Protein AF-A0A3D5C070-F1 (afdb_monomer)

Nearest PDB structures (foldseek):
  7r7j-assembly1_A  TM=6.365E-01  e=4.473E-01  Escherichia coli K-12
  8buu-assembly1_0  TM=4.117E-01  e=3.115E-01  Bacillus subtilis subsp. subtilis str. 168
  7lh5-assembly1_B5  TM=3.428E-01  e=1.233E+00  Thermus thermophilus HB8
  6cfj-assembly1_15  TM=3.835E-01  e=2.046E+00  Thermus thermophilus HB8
  8p8v-assembly1_y  TM=3.815E-01  e=1.904E+00  Mycoplasmoides pneumoniae M129

Foldseek 3Di:
DDDDDDDDDDPPPPPDVVCVVVPPQFADFAADPPPRDTHGPPDQADPPPRHGGDPPDNCVVPPPVVVVVVVCVVVVVVVVVVVVVVVVVVVPPDDDPPVVVVVVVVVVVVVVVVVVVVVVD

Secondary structure (DSSP, 8-state):
----------------TTTTTTSSSS---EE-TTT--EE-TT-SB-TTT-PBPP-SSHHHHH-THHHHHHHHHHHHHHHHHHHHHHHHHHHTTS-S-HHHHHHHHHHHHHHHHHHHHHHH-

Solvent-accessible surface area (backbone atoms only — not comparable to full-atom values): 7881 Å² total; per-residue (Å²): 139,86,85,84,79,86,79,89,80,84,81,75,80,78,77,60,78,78,53,65,78,67,69,80,74,70,83,56,63,44,69,37,90,89,78,65,49,77,34,59,56,88,50,64,47,37,90,87,77,62,48,70,56,78,87,79,59,72,58,82,76,68,44,70,60,61,58,50,53,53,51,51,50,53,53,50,54,52,50,56,51,53,52,55,56,54,58,48,66,71,63,61,84,59,88,87,64,66,64,67,53,53,51,52,51,52,50,55,54,51,53,51,52,52,56,54,51,66,72,73,110

Sequence (121 aa):
MATTTTEQVGAENQVHPRLAAVEEASDATWQCRTCQTVNMAGWQVCRACSSGRPLRGDWLRSGPFKRLLLFLGSVGVSFVGLVTMNAWAVMVGGGVWLVPAAMLWLLTVALGLIVAWQRAR

Radius of gyration: 30.01 Å; Cα contacts (8 Å, |Δi|>4): 44; chains: 1; bounding box: 55×59×92 Å

Mean predicted aligned error: 19.41 Å

pLDDT: mean 70.13, std 17.84, range [44.62, 96.88]

Structure (mmCIF, N/CA/C/O backbone):
data_AF-A0A3D5C070-F1
#
_entry.id   AF-A0A3D5C070-F1
#
loop_
_atom_site.group_PDB
_atom_site.id
_atom_site.type_symbol
_atom_site.label_atom_id
_atom_site.label_alt_id
_atom_site.label_comp_id
_atom_site.label_asym_id
_atom_site.label_entity_id
_atom_site.label_seq_id
_atom_site.pdbx_PDB_ins_code
_atom_site.Cartn_x
_atom_site.Cartn_y
_atom_site.Cartn_z
_atom_site.occupancy
_atom_site.B_iso_or_equiv
_atom_site.auth_seq_id
_atom_site.auth_comp_id
_atom_site.auth_asym_id
_atom_site.auth_atom_id
_atom_site.pdbx_PDB_model_num
ATOM 1 N N . MET A 1 1 ? -3.503 -50.734 54.187 1.00 51.59 1 MET A N 1
ATOM 2 C CA . MET A 1 1 ? -3.126 -51.245 52.853 1.00 51.59 1 MET A CA 1
ATOM 3 C C . MET A 1 1 ? -3.054 -50.047 51.928 1.00 51.59 1 MET A C 1
ATOM 5 O O . MET A 1 1 ? -4.088 -49.491 51.592 1.00 51.59 1 MET A O 1
ATOM 9 N N . ALA A 1 2 ? -1.838 -49.572 51.667 1.00 47.97 2 ALA A N 1
ATOM 10 C CA . ALA A 1 2 ? -1.567 -48.435 50.799 1.00 47.97 2 ALA A CA 1
ATOM 11 C C . ALA A 1 2 ? -1.188 -48.979 49.419 1.00 47.97 2 ALA A C 1
ATOM 13 O O . ALA A 1 2 ? -0.220 -49.727 49.305 1.00 47.97 2 ALA A O 1
ATOM 14 N N . THR A 1 3 ? -1.963 -48.641 48.395 1.00 60.97 3 THR A N 1
ATOM 15 C CA . THR A 1 3 ? -1.605 -48.893 46.997 1.00 60.97 3 THR A CA 1
ATOM 16 C C . THR A 1 3 ? -1.023 -47.620 46.409 1.00 60.97 3 THR A C 1
ATOM 18 O O . THR A 1 3 ? -1.738 -46.691 46.044 1.00 60.97 3 THR A O 1
ATOM 21 N N . THR A 1 4 ? 0.305 -47.604 46.363 1.00 55.00 4 THR A N 1
ATOM 22 C CA . THR A 1 4 ? 1.123 -46.758 45.497 1.00 55.00 4 THR A CA 1
ATOM 23 C C . THR A 1 4 ? 1.029 -47.296 44.070 1.00 55.00 4 THR A C 1
ATOM 25 O O . THR A 1 4 ? 1.211 -48.494 43.855 1.00 55.00 4 THR A O 1
ATOM 28 N N . THR A 1 5 ? 0.780 -46.435 43.084 1.00 62.44 5 THR A N 1
ATOM 29 C CA . THR A 1 5 ? 1.012 -46.747 41.663 1.00 62.44 5 THR A CA 1
ATOM 30 C C . THR A 1 5 ? 1.489 -45.477 40.945 1.00 62.44 5 THR A C 1
ATOM 32 O O . THR A 1 5 ? 0.705 -44.617 40.560 1.00 62.44 5 THR A O 1
ATOM 35 N N . THR A 1 6 ? 2.819 -45.342 40.905 1.00 55.56 6 THR A N 1
ATOM 36 C CA . THR A 1 6 ? 3.684 -44.995 39.747 1.00 55.56 6 THR A CA 1
ATOM 37 C C . THR A 1 6 ? 3.019 -45.284 38.385 1.00 55.56 6 THR A C 1
ATOM 39 O O . THR A 1 6 ? 2.306 -46.270 38.299 1.00 55.56 6 THR A O 1
ATOM 42 N N . GLU A 1 7 ? 3.210 -44.640 37.233 1.00 51.03 7 GLU A N 1
ATOM 43 C CA . GLU A 1 7 ? 4.123 -43.637 36.675 1.00 51.03 7 GLU A CA 1
ATOM 44 C C . GLU A 1 7 ? 3.725 -43.527 35.174 1.00 51.03 7 GLU A C 1
ATOM 46 O O . GLU A 1 7 ? 3.299 -44.526 34.598 1.00 51.03 7 GLU A O 1
ATOM 51 N N . GLN A 1 8 ? 3.936 -42.361 34.547 1.00 47.44 8 GLN A N 1
ATOM 52 C CA . GLN A 1 8 ? 3.991 -42.110 33.082 1.00 47.44 8 GLN A CA 1
ATOM 53 C C . GLN A 1 8 ? 2.647 -42.154 32.317 1.00 47.44 8 GLN A C 1
ATOM 55 O O . GLN A 1 8 ? 1.830 -43.042 32.488 1.00 47.44 8 GLN A O 1
ATOM 60 N N . VAL A 1 9 ? 2.302 -41.172 31.479 1.00 49.91 9 VAL A N 1
ATOM 61 C CA . VAL A 1 9 ? 3.027 -40.756 30.270 1.00 49.91 9 VAL A CA 1
ATOM 62 C C . VAL A 1 9 ? 2.937 -39.238 30.087 1.00 49.91 9 VAL A C 1
ATOM 64 O O . VAL A 1 9 ? 1.848 -38.666 30.037 1.00 49.91 9 VAL A O 1
ATOM 67 N N . GLY A 1 10 ? 4.098 -38.591 29.958 1.00 47.44 10 GLY A N 1
ATOM 68 C CA . GLY A 1 10 ? 4.207 -37.221 29.476 1.00 47.44 10 GLY A CA 1
ATOM 69 C C . GLY A 1 10 ? 3.723 -37.129 28.031 1.00 47.44 10 GLY A C 1
ATOM 70 O O . GLY A 1 10 ? 4.340 -37.683 27.125 1.00 47.44 10 GLY A O 1
ATOM 71 N N . ALA A 1 11 ? 2.618 -36.418 27.820 1.00 50.38 11 ALA A N 1
ATOM 72 C CA . ALA A 1 11 ? 2.225 -35.948 26.503 1.00 50.38 11 ALA A CA 1
ATOM 73 C C . ALA A 1 11 ? 3.151 -34.784 26.125 1.00 50.38 11 ALA A C 1
ATOM 75 O O . ALA A 1 11 ? 2.882 -33.619 26.418 1.00 50.38 11 ALA A O 1
ATOM 76 N N . GLU A 1 12 ? 4.289 -35.131 25.529 1.00 46.28 12 GLU A N 1
ATOM 77 C CA . GLU A 1 12 ? 5.160 -34.205 24.822 1.00 46.28 12 GLU A CA 1
ATOM 78 C C . GLU A 1 12 ? 4.335 -33.510 23.734 1.00 46.28 12 GLU A C 1
ATOM 80 O O . GLU A 1 12 ? 3.946 -34.103 22.726 1.00 46.28 12 GLU A O 1
ATOM 85 N N . ASN A 1 13 ? 3.997 -32.250 23.999 1.00 51.53 13 ASN A N 1
ATOM 86 C CA . ASN A 1 13 ? 3.295 -31.353 23.099 1.00 51.53 13 ASN A CA 1
ATOM 87 C C . ASN A 1 13 ? 4.201 -31.064 21.891 1.00 51.53 13 ASN A C 1
ATOM 89 O O . ASN A 1 13 ? 4.930 -30.073 21.866 1.00 51.53 13 ASN A O 1
ATOM 93 N N . GLN A 1 14 ? 4.205 -31.971 20.913 1.00 51.41 14 GLN A N 1
ATOM 94 C CA . GLN A 1 14 ? 4.900 -31.794 19.644 1.00 51.41 14 GLN A CA 1
ATOM 95 C C . GLN A 1 14 ? 4.202 -30.698 18.831 1.00 51.41 14 GLN A C 1
ATOM 97 O O . GLN A 1 14 ? 3.348 -30.958 17.983 1.00 51.41 14 GLN A O 1
ATOM 102 N N . VAL A 1 15 ? 4.586 -29.448 19.091 1.00 49.91 15 VAL A N 1
ATOM 103 C CA . VAL A 1 15 ? 4.246 -28.288 18.264 1.00 49.91 15 VAL A CA 1
ATOM 104 C C . VAL A 1 15 ? 4.878 -28.495 16.889 1.00 49.91 15 VAL A C 1
ATOM 106 O O . VAL A 1 15 ? 6.075 -28.303 16.687 1.00 49.91 15 VAL A O 1
ATOM 109 N N . HIS A 1 16 ? 4.065 -28.926 15.926 1.00 48.94 16 HIS A N 1
ATOM 110 C CA . HIS A 1 16 ? 4.447 -28.991 14.521 1.00 48.94 16 HIS A CA 1
ATOM 111 C C . HIS A 1 16 ? 4.803 -27.571 14.027 1.00 48.94 16 HIS A C 1
ATOM 113 O O . HIS A 1 16 ? 3.919 -26.710 13.976 1.00 48.94 16 HIS A O 1
ATOM 119 N N . PRO A 1 17 ? 6.041 -27.303 13.565 1.00 50.34 17 PRO A N 1
ATOM 120 C CA . PRO A 1 17 ? 6.473 -25.965 13.131 1.00 50.34 17 PRO A CA 1
ATOM 121 C C . PRO A 1 17 ? 5.765 -25.463 11.857 1.00 50.34 17 PRO A C 1
ATOM 123 O O . PRO A 1 17 ? 6.015 -24.354 11.396 1.00 50.34 17 PRO A O 1
ATOM 126 N N . ARG A 1 18 ? 4.854 -26.258 11.279 1.00 44.62 18 ARG A N 1
ATOM 127 C CA . ARG A 1 18 ? 4.048 -25.891 10.106 1.00 44.62 18 ARG A CA 1
ATOM 128 C C . ARG A 1 18 ? 2.771 -25.117 10.454 1.00 44.62 18 ARG A C 1
ATOM 130 O O . ARG A 1 18 ? 2.214 -24.473 9.572 1.00 44.62 18 ARG A O 1
ATOM 137 N N . LEU A 1 19 ? 2.321 -25.166 11.710 1.00 48.81 19 LEU A N 1
ATOM 138 C CA . LEU A 1 19 ? 1.145 -24.423 12.187 1.00 48.81 19 LEU A CA 1
ATOM 139 C C . LEU A 1 19 ? 1.517 -23.069 12.809 1.00 48.81 19 LEU A C 1
ATOM 141 O O . LEU A 1 19 ? 0.729 -22.135 12.719 1.00 48.81 19 LEU A O 1
ATOM 145 N N . ALA A 1 20 ? 2.752 -22.916 13.300 1.00 44.84 20 ALA A N 1
ATOM 146 C CA . ALA A 1 20 ? 3.260 -21.648 13.834 1.00 44.84 20 ALA A CA 1
ATOM 147 C C . ALA A 1 20 ? 3.281 -20.503 12.796 1.00 44.84 20 ALA A C 1
ATOM 149 O O . ALA A 1 20 ? 3.216 -19.339 13.164 1.00 44.84 20 ALA A O 1
ATOM 150 N N . ALA A 1 21 ? 3.311 -20.819 11.495 1.00 47.69 21 ALA A N 1
ATOM 151 C CA . ALA A 1 21 ? 3.232 -19.828 10.415 1.00 47.69 21 ALA A CA 1
ATOM 152 C C . ALA A 1 21 ? 1.790 -19.481 9.980 1.00 47.69 21 ALA A C 1
ATOM 154 O O . ALA A 1 21 ? 1.595 -18.600 9.144 1.00 47.69 21 ALA A O 1
ATOM 155 N N . VAL A 1 22 ? 0.776 -20.181 10.504 1.00 49.72 22 VAL A N 1
ATOM 156 C CA . VAL A 1 22 ? -0.650 -19.847 10.305 1.00 49.72 22 VAL A CA 1
ATOM 157 C C . VAL A 1 22 ? -1.180 -19.010 11.475 1.00 49.72 22 VAL A C 1
ATOM 159 O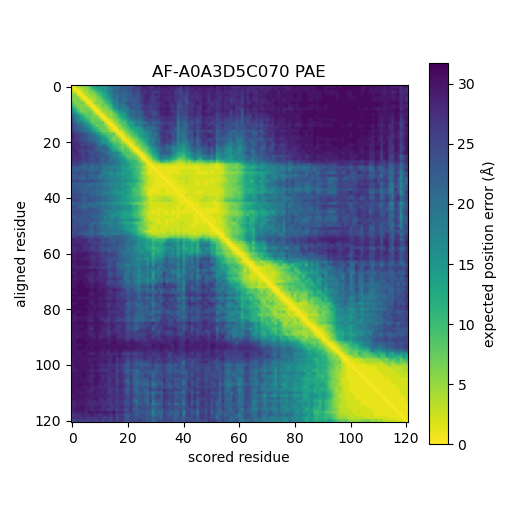 O . VAL A 1 22 ? -2.156 -18.280 11.323 1.00 49.72 22 VAL A O 1
ATOM 162 N N . GLU A 1 23 ? -0.498 -19.052 12.618 1.00 49.72 23 GLU A N 1
ATOM 163 C CA . GLU A 1 23 ? -0.891 -18.378 13.859 1.00 49.72 23 GLU A CA 1
ATOM 164 C C . GLU A 1 23 ? -0.376 -16.932 13.972 1.00 49.72 23 GLU A C 1
ATOM 166 O O . GLU A 1 23 ? -0.462 -16.308 15.020 1.00 49.72 23 GLU A O 1
ATOM 171 N N . GLU A 1 24 ? 0.115 -16.355 12.875 1.00 48.00 24 GLU A N 1
ATOM 172 C CA . GLU A 1 24 ? 0.567 -14.958 12.810 1.00 48.00 24 GLU A CA 1
ATOM 173 C C . GLU A 1 24 ? -0.449 -14.067 12.066 1.00 48.00 24 GLU A C 1
ATOM 175 O O . GLU A 1 24 ? -0.101 -13.196 11.266 1.00 48.00 24 GLU A O 1
ATOM 180 N N . ALA A 1 25 ? -1.748 -14.313 12.289 1.00 51.88 25 ALA A N 1
ATOM 181 C CA . ALA A 1 25 ? -2.827 -13.543 11.658 1.00 51.88 25 ALA A CA 1
ATOM 182 C C . ALA A 1 25 ? -4.100 -13.335 12.510 1.00 51.88 25 ALA A C 1
ATOM 184 O O . ALA A 1 25 ? -5.121 -12.921 11.957 1.00 51.88 25 ALA A O 1
ATOM 185 N N . SER A 1 26 ? -4.088 -13.585 13.826 1.00 52.28 26 SER A N 1
ATOM 186 C CA . SER A 1 26 ? -5.311 -13.537 14.658 1.00 52.28 26 SER A CA 1
ATOM 187 C C . SER A 1 26 ? -5.399 -12.434 15.722 1.00 52.28 26 SER A C 1
ATOM 189 O O . SER A 1 26 ? -6.428 -12.352 16.389 1.00 52.28 26 SER A O 1
ATOM 191 N N . ASP A 1 27 ? -4.440 -11.508 15.812 1.00 55.53 27 ASP A N 1
ATOM 192 C CA . ASP A 1 27 ? -4.426 -10.487 16.885 1.00 55.53 27 ASP A CA 1
ATOM 193 C C . ASP A 1 27 ? -4.858 -9.072 16.458 1.00 55.53 27 ASP A C 1
ATOM 195 O O . ASP A 1 27 ? -4.636 -8.085 17.162 1.00 55.53 27 ASP A O 1
ATOM 199 N N . ALA A 1 28 ? -5.512 -8.919 15.305 1.00 71.62 28 ALA A N 1
ATOM 200 C CA . ALA A 1 28 ? -5.975 -7.607 14.856 1.00 71.62 28 ALA A CA 1
ATOM 201 C C . ALA A 1 28 ? -7.340 -7.251 15.474 1.00 71.62 28 ALA A C 1
ATOM 203 O O . ALA A 1 28 ? -8.398 -7.520 14.899 1.00 71.62 28 ALA A O 1
ATOM 204 N N . THR A 1 29 ? -7.338 -6.620 16.650 1.00 84.25 29 THR A N 1
ATOM 205 C CA . THR A 1 29 ? -8.531 -5.894 17.120 1.00 84.25 29 THR A CA 1
ATOM 206 C C . THR A 1 29 ? -8.927 -4.817 16.101 1.00 84.25 29 THR A C 1
ATOM 208 O O . THR A 1 29 ? -8.069 -4.204 15.464 1.00 84.25 29 THR A O 1
ATOM 211 N N . TRP A 1 30 ? -10.229 -4.585 15.907 1.00 87.38 30 TRP A N 1
ATOM 212 C CA . TRP A 1 30 ? -10.724 -3.567 14.974 1.00 87.38 30 TRP A CA 1
ATOM 213 C C . TRP A 1 30 ? -11.566 -2.518 15.690 1.00 87.38 30 TRP A C 1
ATOM 215 O O . TRP A 1 30 ? -12.409 -2.829 16.533 1.00 87.38 30 TRP A O 1
ATOM 225 N N . GLN A 1 31 ? -11.355 -1.251 15.337 1.00 91.25 31 GLN A N 1
ATOM 226 C CA . GLN A 1 31 ? -12.102 -0.137 15.908 1.00 91.25 31 GLN A CA 1
ATOM 227 C C . GLN A 1 31 ? -13.343 0.177 15.069 1.00 91.25 31 GLN A C 1
ATOM 229 O O . GLN A 1 31 ? -13.276 0.372 13.852 1.00 91.25 31 GLN A O 1
ATOM 234 N N . CYS A 1 32 ? -14.495 0.244 15.729 1.00 92.69 32 CYS A N 1
ATOM 235 C CA . CYS A 1 32 ? -15.751 0.605 15.093 1.00 92.69 32 CYS A CA 1
ATOM 236 C C . CYS A 1 32 ? -15.762 2.078 14.662 1.00 92.69 32 CYS A C 1
ATOM 238 O O . CYS A 1 32 ? -15.504 2.962 15.469 1.00 92.69 32 CYS A O 1
ATOM 240 N N . ARG A 1 33 ? -16.163 2.380 13.421 1.00 90.31 33 ARG A N 1
ATOM 241 C CA . ARG A 1 33 ? -16.261 3.773 12.937 1.00 90.31 33 ARG A CA 1
ATOM 242 C C . ARG A 1 33 ? -17.486 4.526 13.451 1.00 90.31 33 ARG A C 1
ATOM 244 O O . ARG A 1 33 ? -17.460 5.747 13.491 1.00 90.31 33 ARG A O 1
ATOM 251 N N . THR A 1 34 ? -18.532 3.803 13.846 1.00 93.81 34 THR A N 1
ATOM 252 C CA . THR A 1 34 ? -19.781 4.391 14.349 1.00 93.81 34 THR A CA 1
ATOM 253 C C . THR A 1 34 ? -19.666 4.831 15.807 1.00 93.81 34 THR A C 1
ATOM 255 O O . THR A 1 34 ? -19.980 5.969 16.124 1.00 93.81 34 THR A O 1
ATOM 258 N N . CYS A 1 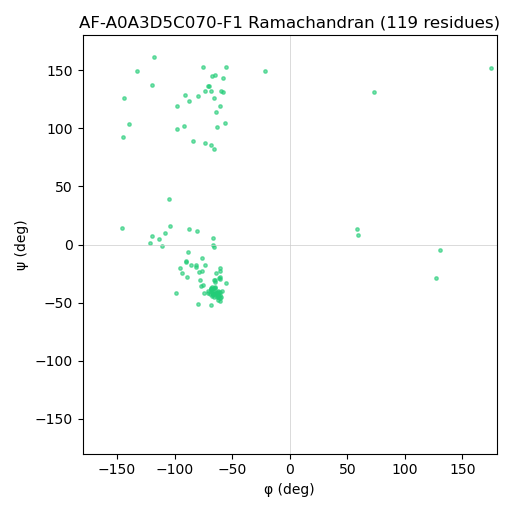35 ? -19.200 3.945 16.693 1.00 95.12 35 CYS A N 1
ATOM 259 C CA . CYS A 1 35 ? -19.151 4.195 18.139 1.00 95.12 35 CYS A CA 1
ATOM 260 C C . CYS A 1 35 ? -17.737 4.144 18.744 1.00 95.12 35 CYS A C 1
ATOM 262 O O . CYS A 1 35 ? -17.600 4.143 19.962 1.00 95.12 35 CYS A O 1
ATOM 264 N N . GLN A 1 36 ? -16.688 4.035 17.919 1.00 93.25 36 GLN A N 1
ATOM 265 C CA . GLN A 1 36 ? -15.270 4.032 18.330 1.00 93.25 36 GLN A CA 1
ATOM 266 C C . GLN A 1 36 ? -14.851 2.924 19.311 1.00 93.25 36 GLN A C 1
ATOM 268 O O . GLN A 1 36 ? -13.708 2.896 19.766 1.00 93.25 36 GLN A O 1
ATOM 273 N N . THR A 1 37 ? -15.730 1.956 19.582 1.00 94.38 37 THR A N 1
ATOM 274 C CA . THR A 1 37 ? -15.438 0.789 20.418 1.00 94.38 37 THR A CA 1
ATOM 275 C C . THR A 1 37 ? -14.472 -0.163 19.714 1.00 94.38 37 THR A C 1
ATOM 277 O O . THR A 1 37 ? -14.639 -0.463 18.530 1.00 94.38 37 THR A O 1
ATOM 280 N N . VAL A 1 38 ? -13.488 -0.669 20.457 1.00 91.88 38 VAL A N 1
ATOM 281 C CA . VAL A 1 38 ? -12.560 -1.712 20.003 1.00 91.88 38 VAL A CA 1
ATOM 282 C C . VAL A 1 38 ? -13.238 -3.082 20.116 1.00 91.88 38 VAL A C 1
ATOM 284 O O . VAL A 1 38 ? -13.783 -3.426 21.166 1.00 91.88 38 VAL A O 1
ATOM 287 N N . ASN A 1 39 ? -13.228 -3.847 19.027 1.00 92.12 39 ASN A N 1
ATOM 288 C CA . ASN A 1 39 ? -13.803 -5.188 18.920 1.00 92.12 39 ASN A CA 1
ATOM 289 C C . ASN A 1 39 ? -12.711 -6.223 18.603 1.00 92.12 39 ASN A C 1
ATOM 291 O O . ASN A 1 39 ? -11.630 -5.885 18.120 1.00 92.12 39 ASN A O 1
ATOM 295 N N . MET A 1 40 ? -13.010 -7.498 18.850 1.00 89.69 40 MET A N 1
ATOM 296 C CA . MET A 1 40 ? -12.109 -8.616 18.553 1.00 89.69 40 MET A CA 1
ATOM 297 C C . MET A 1 40 ? -12.066 -8.934 17.051 1.00 89.69 40 MET A C 1
ATOM 299 O O . MET A 1 40 ? -13.054 -8.749 16.338 1.00 89.69 40 MET A O 1
ATOM 303 N N . ALA A 1 41 ? -10.942 -9.485 16.585 1.00 83.94 41 ALA A N 1
ATOM 304 C CA . ALA A 1 41 ? -10.698 -9.829 15.180 1.00 83.94 41 ALA A CA 1
ATOM 305 C C . ALA A 1 41 ? -11.758 -10.767 14.574 1.00 83.94 41 ALA A C 1
ATOM 307 O O . ALA A 1 41 ? -12.072 -10.655 13.393 1.00 83.94 41 ALA A O 1
ATOM 308 N N . GLY A 1 42 ? -12.328 -11.682 15.364 1.00 82.44 42 GLY A N 1
ATOM 309 C CA . GLY A 1 42 ? -13.341 -12.633 14.887 1.00 82.44 42 GLY A CA 1
ATOM 310 C C . GLY A 1 42 ? -14.738 -12.034 14.685 1.00 82.44 42 GLY A C 1
ATOM 311 O O . GLY A 1 42 ? -15.605 -12.676 14.098 1.00 82.44 42 GLY A O 1
ATOM 312 N N . TRP A 1 43 ? -14.988 -10.816 15.171 1.00 86.75 43 TRP A N 1
ATOM 313 C CA . TRP A 1 43 ? -16.332 -10.247 15.181 1.00 86.75 43 TRP A CA 1
ATOM 314 C C . TRP A 1 43 ? -16.620 -9.530 13.863 1.00 86.75 43 TRP A C 1
ATOM 316 O O . TRP A 1 43 ? -15.909 -8.600 13.483 1.00 86.75 43 TRP A O 1
ATOM 326 N N . GLN A 1 44 ? -17.691 -9.944 13.183 1.00 89.38 44 GLN A N 1
ATOM 327 C CA . GLN A 1 44 ? -18.172 -9.308 11.947 1.00 89.38 44 GLN A CA 1
ATOM 328 C C . GLN A 1 44 ? -19.011 -8.052 12.214 1.00 89.38 44 GLN A C 1
ATOM 330 O O . GLN A 1 44 ? -19.209 -7.232 11.320 1.00 89.38 44 GLN A O 1
ATOM 335 N N . VAL A 1 45 ? -19.492 -7.895 13.448 1.00 93.38 45 VAL A N 1
ATOM 336 C CA . VAL A 1 45 ? -20.340 -6.787 13.895 1.00 93.38 45 VAL A CA 1
ATOM 337 C C . VAL A 1 45 ? -19.814 -6.213 15.206 1.00 93.38 45 VAL A C 1
ATOM 339 O O . VAL A 1 45 ? -19.200 -6.917 16.007 1.00 93.38 45 VAL A O 1
ATOM 342 N N . CYS A 1 46 ? -20.018 -4.917 15.427 1.00 95.50 46 CYS A N 1
ATOM 343 C CA . CYS A 1 46 ? -19.565 -4.246 16.637 1.00 95.50 46 CYS A CA 1
ATOM 344 C C . CYS A 1 46 ? -20.386 -4.686 17.854 1.00 95.50 46 CYS A C 1
ATOM 346 O O . CYS A 1 46 ? -21.612 -4.665 17.814 1.00 95.50 46 CYS A O 1
ATOM 348 N N . ARG A 1 47 ? -19.718 -4.956 18.981 1.00 95.31 47 ARG A N 1
ATOM 349 C CA . ARG A 1 47 ? -20.369 -5.358 20.237 1.00 95.31 47 ARG A CA 1
ATOM 350 C C . ARG A 1 47 ? -21.291 -4.310 20.859 1.00 95.31 47 ARG A C 1
ATOM 352 O O . ARG A 1 47 ? -22.148 -4.660 21.656 1.00 95.31 47 ARG A O 1
ATOM 359 N N . ALA A 1 48 ? -21.063 -3.034 20.554 1.00 95.62 48 ALA A N 1
ATOM 360 C CA . ALA A 1 48 ? -21.764 -1.921 21.190 1.00 95.62 48 ALA A CA 1
ATOM 361 C C . ALA A 1 48 ? -22.924 -1.389 20.339 1.00 95.62 48 ALA A C 1
ATOM 363 O O . ALA A 1 48 ? -23.987 -1.095 20.869 1.00 95.62 48 ALA A O 1
ATOM 364 N N . CYS A 1 49 ? -22.727 -1.259 19.024 1.00 96.19 49 CYS A N 1
ATOM 365 C CA . CYS A 1 49 ? -23.716 -0.654 18.122 1.00 96.19 49 CYS A CA 1
ATOM 366 C C . CYS A 1 49 ? -24.184 -1.577 16.990 1.00 96.19 49 CYS A C 1
ATOM 368 O O . CYS A 1 49 ? -24.947 -1.139 16.135 1.00 96.19 49 CYS A O 1
ATOM 370 N N . SER A 1 50 ? -23.700 -2.822 16.935 1.00 95.31 50 SER A N 1
ATOM 371 C CA . SER A 1 50 ? -24.030 -3.812 15.895 1.00 95.31 50 SER A CA 1
ATOM 372 C C . SER A 1 50 ? -23.705 -3.393 14.455 1.00 95.31 50 SER A C 1
ATOM 374 O O . SER A 1 50 ? -24.129 -4.047 13.507 1.00 95.31 50 SER A O 1
ATOM 376 N N . SER A 1 51 ? -22.921 -2.328 14.261 1.00 93.50 51 SER A N 1
ATOM 377 C CA . SER A 1 51 ? -22.458 -1.929 12.930 1.00 93.50 51 SER A CA 1
ATOM 378 C C . SER A 1 51 ? -21.488 -2.961 12.349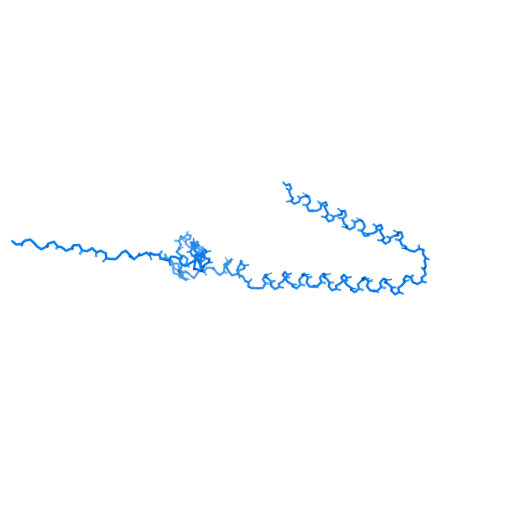 1.00 93.50 51 SER A C 1
ATOM 380 O O . SER A 1 51 ? -20.703 -3.574 13.076 1.00 93.50 51 SER A O 1
ATOM 382 N N . GLY A 1 52 ? -21.540 -3.160 11.032 1.00 90.38 52 GLY A N 1
ATOM 383 C CA . GLY A 1 52 ? -20.660 -4.100 10.341 1.00 90.38 52 GLY A CA 1
ATOM 384 C C . GLY A 1 52 ? -19.187 -3.691 10.412 1.00 90.38 52 GLY A C 1
ATOM 385 O O . GLY A 1 52 ? -18.848 -2.503 10.381 1.00 90.38 52 GLY A O 1
ATOM 386 N N . ARG A 1 53 ? -18.299 -4.687 10.476 1.00 87.50 53 ARG A N 1
ATOM 387 C CA . ARG A 1 53 ? -16.850 -4.482 10.415 1.00 87.50 53 ARG A CA 1
ATOM 388 C C . ARG A 1 53 ? -16.481 -3.758 9.112 1.00 87.50 53 ARG A C 1
ATOM 390 O O . ARG A 1 53 ? -16.912 -4.171 8.033 1.00 87.50 53 ARG A O 1
ATOM 397 N N . PRO A 1 54 ? -15.663 -2.693 9.166 1.00 82.25 54 PRO A N 1
ATOM 398 C CA . PRO A 1 54 ? -15.221 -2.017 7.957 1.00 82.25 54 PRO A CA 1
ATOM 399 C C . PRO A 1 54 ? -14.331 -2.951 7.126 1.00 82.25 54 PRO A C 1
ATOM 401 O O . PRO A 1 54 ? -13.303 -3.418 7.600 1.00 82.25 54 PRO A O 1
ATOM 404 N N . LEU A 1 55 ? -14.664 -3.143 5.848 1.00 74.25 55 LEU A N 1
ATOM 405 C CA . LEU A 1 55 ? -13.891 -3.948 4.881 1.00 74.25 55 LEU A CA 1
ATOM 406 C C . LEU A 1 55 ? -12.501 -3.363 4.531 1.00 74.25 55 LEU A C 1
ATOM 408 O O . LEU A 1 55 ? -11.820 -3.842 3.624 1.00 74.25 55 LEU A O 1
ATOM 412 N N . ARG A 1 56 ? -12.078 -2.277 5.189 1.00 59.03 56 ARG A N 1
ATOM 413 C CA . ARG A 1 56 ? -10.926 -1.468 4.776 1.00 59.03 56 ARG A CA 1
ATOM 414 C C . ARG A 1 56 ? -9.649 -1.951 5.464 1.00 59.03 56 ARG A C 1
ATOM 416 O O . ARG A 1 56 ? -9.386 -1.562 6.594 1.00 59.03 56 ARG A O 1
ATOM 423 N N . GLY A 1 57 ? -8.830 -2.702 4.730 1.00 55.12 57 GLY A N 1
ATOM 424 C CA . GLY A 1 57 ? -7.397 -2.862 5.015 1.00 55.12 57 GLY A CA 1
ATOM 425 C C . GLY A 1 57 ? -6.902 -4.299 5.134 1.00 55.12 57 GLY A C 1
ATOM 426 O O . GLY A 1 57 ? -5.764 -4.565 4.754 1.00 55.12 57 GLY A O 1
ATOM 427 N N . ASP A 1 58 ? -7.760 -5.228 5.551 1.00 56.38 58 ASP A N 1
ATOM 428 C CA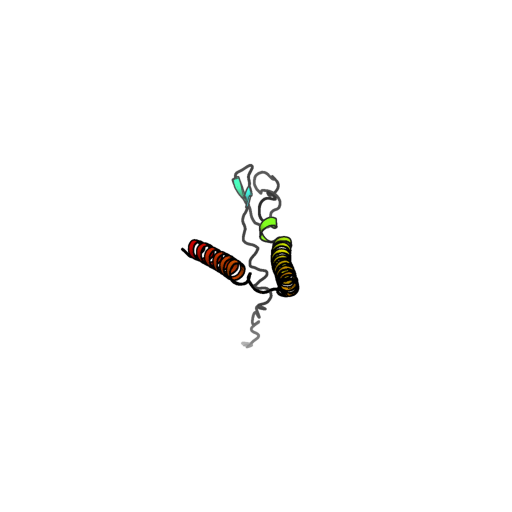 . ASP A 1 58 ? -7.310 -6.589 5.877 1.00 56.38 58 ASP A CA 1
ATOM 429 C C . ASP A 1 58 ? -7.046 -7.434 4.617 1.00 56.38 58 ASP A C 1
ATOM 431 O O . ASP A 1 58 ? -6.062 -8.168 4.545 1.00 56.38 58 ASP A O 1
ATOM 435 N N . TRP A 1 59 ? -7.839 -7.246 3.555 1.00 50.62 59 TRP A N 1
ATOM 436 C CA . TRP A 1 59 ? -7.661 -7.948 2.274 1.00 50.62 59 TRP A CA 1
ATOM 437 C C . TRP A 1 59 ? -6.528 -7.381 1.404 1.00 50.62 59 TRP A C 1
ATOM 439 O O . TRP A 1 59 ? -5.891 -8.111 0.645 1.00 50.62 59 TRP A O 1
ATOM 449 N N . LEU A 1 60 ? -6.246 -6.073 1.493 1.00 50.50 60 LEU A N 1
ATOM 450 C CA . LEU A 1 60 ? -5.239 -5.424 0.637 1.00 50.50 60 LEU A CA 1
ATOM 451 C C . LEU A 1 60 ? -3.799 -5.781 1.042 1.00 50.50 60 LEU A C 1
ATOM 453 O O . LEU A 1 60 ? -2.863 -5.588 0.260 1.00 50.50 60 LEU A O 1
ATOM 457 N N . ARG A 1 61 ? -3.609 -6.287 2.267 1.00 53.06 61 ARG A N 1
ATOM 458 C CA . ARG A 1 61 ? -2.295 -6.691 2.771 1.00 53.06 61 ARG A CA 1
ATOM 459 C C . ARG A 1 61 ? -1.949 -8.148 2.455 1.00 53.06 61 ARG A C 1
ATOM 461 O O . ARG A 1 61 ? -0.771 -8.433 2.265 1.00 53.06 61 ARG A O 1
ATOM 468 N N . SER A 1 62 ? -2.945 -9.024 2.320 1.00 55.56 62 SER A N 1
ATOM 469 C CA . SER A 1 62 ? -2.780 -10.473 2.111 1.00 55.56 62 SER A CA 1
ATOM 470 C C . SER A 1 62 ? -3.187 -10.975 0.717 1.00 55.56 62 SER A C 1
ATOM 472 O O . SER A 1 62 ? -3.042 -12.161 0.428 1.00 55.56 62 SE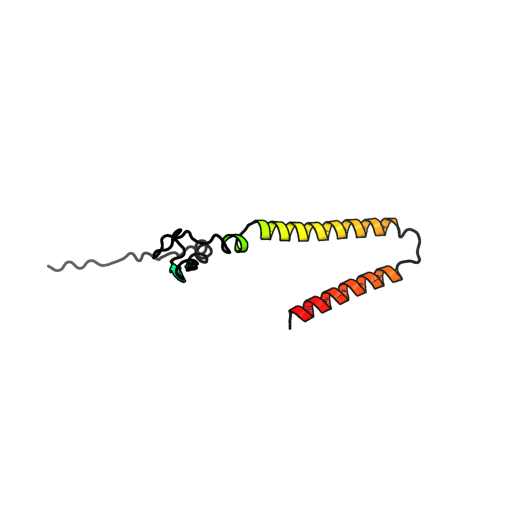R A O 1
ATOM 474 N N . GLY A 1 63 ? -3.668 -10.101 -0.173 1.00 55.59 63 GLY A N 1
ATOM 475 C CA . GLY A 1 63 ? -4.167 -10.517 -1.484 1.00 55.59 63 GLY A CA 1
ATOM 476 C C . GLY A 1 63 ? -3.111 -11.227 -2.360 1.00 55.59 63 GLY A C 1
ATOM 477 O O . GLY A 1 63 ? -2.017 -10.682 -2.560 1.00 55.59 63 GLY A O 1
ATOM 478 N N . PRO A 1 64 ? -3.435 -12.384 -2.979 1.00 61.41 64 PRO A N 1
ATOM 479 C CA . PRO A 1 64 ? -2.529 -13.116 -3.880 1.00 61.41 64 PRO A CA 1
ATOM 480 C C . PRO A 1 64 ? -2.113 -12.289 -5.108 1.00 61.41 64 PRO A C 1
ATOM 482 O O . PRO A 1 64 ? -1.060 -12.521 -5.706 1.00 61.41 64 PRO A O 1
ATOM 485 N N . PHE A 1 65 ? -2.892 -11.256 -5.438 1.00 61.06 65 PHE A N 1
ATOM 486 C CA . PHE A 1 65 ? -2.613 -10.316 -6.519 1.00 61.06 65 PHE A CA 1
ATOM 487 C C . PHE A 1 65 ? -1.297 -9.556 -6.346 1.00 61.06 65 PHE A C 1
ATOM 489 O O . PHE A 1 65 ? -0.668 -9.215 -7.341 1.00 61.06 65 PHE A O 1
ATOM 496 N N . LYS A 1 66 ? -0.824 -9.331 -5.113 1.00 56.94 66 LYS A N 1
ATOM 497 C CA . LYS A 1 66 ? 0.445 -8.624 -4.889 1.00 56.94 66 LYS A CA 1
ATOM 498 C C . LYS A 1 66 ? 1.646 -9.453 -5.350 1.00 56.94 66 LYS A C 1
ATOM 500 O O . LYS A 1 66 ? 2.574 -8.906 -5.935 1.00 56.94 66 LYS A O 1
ATOM 505 N N . ARG A 1 67 ? 1.598 -10.779 -5.153 1.00 64.50 67 ARG A N 1
ATOM 506 C CA . ARG A 1 67 ? 2.612 -11.705 -5.683 1.00 64.50 67 ARG A CA 1
ATOM 507 C C . ARG A 1 67 ? 2.509 -11.801 -7.201 1.00 64.50 67 ARG A C 1
ATOM 509 O O . ARG A 1 67 ? 3.531 -11.708 -7.866 1.00 64.50 67 ARG A O 1
ATOM 516 N N . LEU A 1 68 ? 1.297 -11.884 -7.750 1.00 68.50 68 LEU A N 1
ATOM 517 C CA . LEU A 1 68 ? 1.093 -11.916 -9.200 1.00 68.50 68 LEU A CA 1
ATOM 518 C C . LEU A 1 68 ? 1.617 -10.646 -9.895 1.00 68.50 68 LEU A C 1
ATOM 520 O O . LEU A 1 68 ? 2.301 -10.753 -10.905 1.00 68.50 68 LEU A O 1
ATOM 524 N N . LEU A 1 69 ? 1.369 -9.458 -9.337 1.00 68.50 69 LEU A N 1
ATOM 525 C CA . LEU A 1 69 ? 1.877 -8.192 -9.880 1.00 68.50 69 LEU A CA 1
ATOM 526 C C . LEU A 1 69 ? 3.408 -8.091 -9.803 1.00 68.50 69 LEU A C 1
ATOM 528 O O . LEU A 1 69 ? 4.030 -7.592 -10.738 1.00 68.50 69 LEU A O 1
ATOM 532 N N . LEU A 1 70 ? 4.029 -8.603 -8.734 1.00 67.62 70 LEU A N 1
ATOM 533 C CA . LEU A 1 70 ? 5.491 -8.680 -8.625 1.00 67.62 70 LEU A CA 1
ATOM 534 C C . LEU A 1 70 ? 6.092 -9.6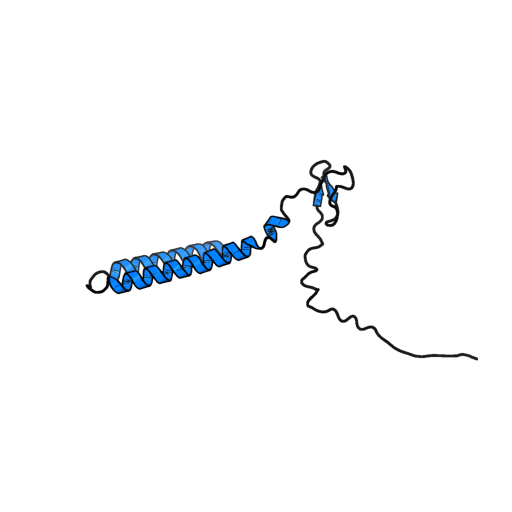73 -9.635 1.00 67.62 70 LEU A C 1
ATOM 536 O O . LEU A 1 70 ? 7.096 -9.360 -10.271 1.00 67.62 70 LEU A O 1
ATOM 540 N N . PHE A 1 71 ? 5.460 -10.834 -9.832 1.00 63.78 71 PHE A N 1
ATOM 541 C CA . PHE A 1 71 ? 5.883 -11.815 -10.836 1.00 63.78 71 PHE A CA 1
ATOM 542 C C . PHE A 1 71 ? 5.724 -11.281 -12.265 1.00 63.78 71 PHE A C 1
ATOM 544 O O . PHE A 1 71 ? 6.658 -11.390 -13.055 1.00 63.78 71 PHE A O 1
ATOM 551 N N . LEU A 1 72 ? 4.595 -10.646 -12.593 1.00 64.19 72 LEU A N 1
ATOM 552 C CA . LEU A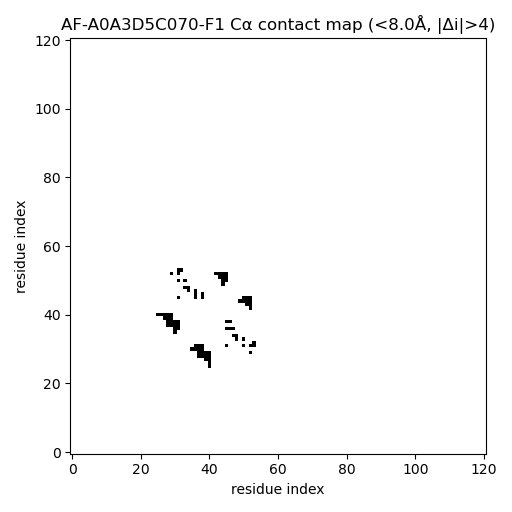 1 72 ? 4.370 -10.042 -13.911 1.00 64.19 72 LEU A CA 1
ATOM 553 C C . LEU A 1 72 ? 5.329 -8.874 -14.181 1.00 64.19 72 LEU A C 1
ATOM 555 O O . LEU A 1 72 ? 5.821 -8.743 -15.299 1.00 64.19 72 LEU A O 1
ATOM 559 N N . GLY A 1 73 ? 5.661 -8.077 -13.160 1.00 61.12 73 GLY A N 1
ATOM 560 C CA . GLY A 1 73 ? 6.706 -7.057 -13.257 1.00 61.12 73 GLY A CA 1
ATOM 561 C C . GLY A 1 73 ? 8.085 -7.656 -13.548 1.00 61.12 73 GLY A C 1
ATOM 562 O O . GLY A 1 73 ? 8.779 -7.184 -14.443 1.00 61.12 73 GLY A O 1
ATOM 563 N N . SER A 1 74 ? 8.469 -8.732 -12.854 1.00 62.44 74 SER A N 1
ATOM 564 C CA . SER A 1 74 ? 9.770 -9.382 -13.058 1.00 62.44 74 SER A CA 1
ATOM 565 C C . SER A 1 74 ? 9.885 -10.060 -14.427 1.00 62.44 74 SER A C 1
ATOM 567 O O . SER A 1 74 ? 10.896 -9.895 -15.103 1.00 62.44 74 SER A O 1
ATOM 569 N N . VAL A 1 75 ? 8.851 -10.788 -14.864 1.00 63.62 75 VAL A N 1
ATOM 570 C CA . VAL A 1 75 ? 8.841 -11.446 -16.182 1.00 63.62 75 VAL A CA 1
ATOM 571 C C . VAL A 1 75 ? 8.782 -10.405 -17.305 1.00 63.62 75 VAL A C 1
ATOM 573 O O . VAL A 1 75 ? 9.495 -10.543 -18.297 1.00 63.62 75 VAL A O 1
ATOM 576 N N . GLY A 1 76 ? 8.009 -9.327 -17.133 1.00 58.38 76 GLY A N 1
ATOM 577 C CA . GLY A 1 76 ? 7.918 -8.235 -18.105 1.00 58.38 76 GLY A CA 1
ATOM 578 C C . GLY A 1 76 ? 9.248 -7.507 -18.325 1.00 58.38 76 GLY A C 1
ATOM 579 O O . GLY A 1 76 ? 9.633 -7.271 -19.469 1.00 58.38 76 GLY A O 1
ATOM 580 N N . VAL A 1 77 ? 9.995 -7.211 -17.255 1.00 59.94 77 VAL A N 1
ATOM 581 C CA . VAL A 1 77 ? 11.308 -6.544 -17.360 1.00 59.94 77 VAL A CA 1
ATOM 582 C C . VAL A 1 77 ? 12.350 -7.459 -18.016 1.00 59.94 77 VAL A C 1
ATOM 584 O O . VAL A 1 77 ? 13.125 -6.996 -18.853 1.00 59.94 77 VAL A O 1
ATOM 587 N N . SER A 1 78 ? 12.333 -8.764 -17.724 1.00 61.16 78 SER A N 1
ATOM 588 C CA . SER A 1 78 ? 13.218 -9.731 -18.389 1.00 61.16 78 SER A CA 1
ATOM 589 C C . SER A 1 78 ? 12.902 -9.898 -19.878 1.00 61.16 78 SER A C 1
ATOM 591 O O . SER A 1 78 ? 13.824 -9.991 -20.685 1.00 61.16 78 SER A O 1
ATOM 593 N N . PHE A 1 79 ? 11.623 -9.891 -20.268 1.00 58.78 79 PHE A N 1
ATOM 594 C CA . PHE A 1 79 ? 11.229 -10.058 -21.670 1.00 58.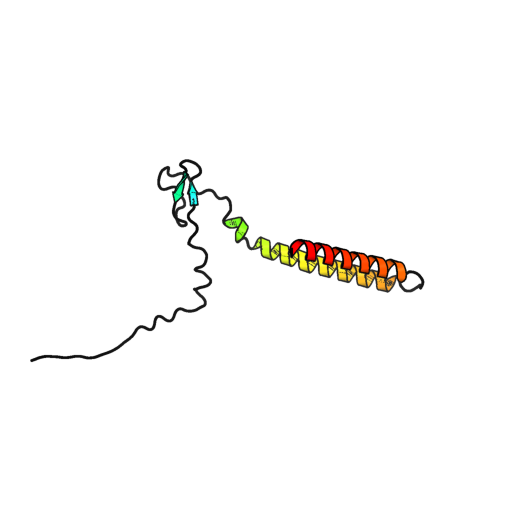78 79 PHE A CA 1
ATOM 595 C C . PHE A 1 79 ? 11.587 -8.830 -22.521 1.00 58.78 79 PHE A C 1
ATOM 597 O O . PHE A 1 79 ? 12.136 -8.971 -23.613 1.00 58.78 79 PHE A O 1
ATOM 604 N N . VAL A 1 80 ? 11.366 -7.616 -21.999 1.00 64.94 80 VAL A N 1
ATOM 605 C CA . VAL A 1 80 ? 11.775 -6.367 -22.670 1.00 64.94 80 VAL A CA 1
ATOM 606 C C . VAL A 1 80 ? 13.303 -6.267 -22.773 1.00 64.94 80 VAL A C 1
ATOM 608 O O . VAL A 1 80 ? 13.823 -5.858 -23.814 1.00 64.94 80 VAL A O 1
ATOM 611 N N . GLY A 1 81 ? 14.041 -6.710 -21.749 1.00 58.75 81 GLY A N 1
ATOM 612 C CA . GLY A 1 81 ? 15.504 -6.794 -21.801 1.00 58.75 81 GLY A CA 1
ATOM 613 C C . GLY A 1 81 ? 16.007 -7.768 -22.875 1.00 58.75 81 GLY A C 1
ATOM 614 O O . GLY A 1 81 ? 16.893 -7.427 -23.654 1.00 58.75 81 GLY A O 1
ATOM 615 N N . LEU A 1 82 ? 15.396 -8.951 -22.990 1.00 61.09 82 LEU A N 1
ATOM 616 C CA . LEU A 1 82 ? 15.808 -9.957 -23.974 1.00 61.09 82 LEU A CA 1
ATOM 617 C C . LEU A 1 82 ? 15.515 -9.517 -25.420 1.00 61.09 82 LEU A C 1
ATOM 619 O O . LEU A 1 82 ? 16.323 -9.753 -26.319 1.00 61.09 82 LEU A O 1
ATOM 623 N N . VAL A 1 83 ? 14.380 -8.853 -25.659 1.00 63.06 83 VAL A N 1
ATOM 624 C CA . VAL A 1 83 ? 14.014 -8.356 -26.998 1.00 63.06 83 VAL A CA 1
ATOM 625 C C . VAL A 1 83 ? 14.899 -7.179 -27.416 1.00 63.06 83 VAL A C 1
ATOM 627 O O . VAL A 1 83 ? 15.355 -7.138 -28.558 1.00 63.06 83 VAL A O 1
ATOM 630 N N . THR A 1 84 ? 15.216 -6.258 -26.503 1.00 61.78 84 THR A N 1
ATOM 631 C CA . THR A 1 84 ? 16.118 -5.133 -26.812 1.00 61.78 84 THR A CA 1
ATOM 632 C C . THR A 1 84 ? 17.557 -5.592 -27.069 1.00 61.78 84 THR A C 1
ATOM 634 O O . THR A 1 84 ? 18.191 -5.078 -27.987 1.00 61.78 84 THR A O 1
ATOM 637 N N . MET A 1 85 ? 18.051 -6.611 -26.356 1.00 59.00 85 MET A N 1
ATOM 638 C CA . MET A 1 85 ? 19.387 -7.181 -26.588 1.00 59.00 85 MET A CA 1
ATOM 639 C C . MET A 1 85 ? 19.517 -7.902 -27.939 1.00 59.00 85 MET A C 1
ATOM 641 O O . MET A 1 85 ? 20.528 -7.741 -28.622 1.00 59.00 85 MET A O 1
ATOM 645 N N . ASN A 1 86 ? 18.492 -8.646 -28.368 1.00 57.59 86 ASN A N 1
ATOM 646 C CA . ASN A 1 86 ? 18.519 -9.333 -29.665 1.00 57.59 86 ASN A CA 1
ATOM 647 C C . ASN A 1 86 ? 18.309 -8.375 -30.850 1.00 57.59 86 ASN A C 1
ATOM 649 O O . ASN A 1 86 ? 18.939 -8.545 -31.891 1.00 57.59 86 ASN A O 1
ATOM 653 N N . ALA A 1 87 ? 17.488 -7.330 -30.690 1.00 56.66 87 ALA A N 1
ATOM 654 C CA . ALA A 1 87 ? 17.322 -6.297 -31.715 1.00 56.66 87 ALA A CA 1
ATOM 655 C C . ALA A 1 87 ? 18.618 -5.499 -31.952 1.00 56.66 87 ALA A C 1
ATOM 657 O O . ALA A 1 87 ? 18.907 -5.099 -33.080 1.00 56.66 87 ALA A O 1
ATOM 658 N N . TRP A 1 88 ? 19.431 -5.318 -30.907 1.00 54.34 88 TRP A N 1
ATOM 659 C CA . TRP A 1 88 ? 20.743 -4.683 -31.015 1.00 54.34 88 TRP A CA 1
ATOM 660 C C . TRP A 1 88 ? 21.736 -5.524 -31.825 1.00 54.34 88 TRP A C 1
ATOM 662 O O . TRP A 1 88 ? 22.405 -4.994 -32.708 1.00 54.34 88 TRP A O 1
ATOM 672 N N . ALA A 1 89 ? 21.781 -6.841 -31.601 1.00 55.47 89 ALA A N 1
ATOM 673 C CA . ALA A 1 89 ? 22.696 -7.748 -32.299 1.00 55.47 89 ALA A CA 1
ATOM 674 C C . ALA A 1 89 ? 22.489 -7.775 -33.827 1.00 55.47 89 ALA A C 1
ATOM 676 O O . ALA A 1 89 ? 23.450 -7.948 -34.572 1.00 55.47 89 ALA A O 1
ATOM 677 N N . VAL A 1 90 ? 21.260 -7.542 -34.302 1.00 59.34 90 VAL A N 1
ATOM 678 C CA . VAL A 1 90 ? 20.944 -7.488 -35.741 1.00 59.34 90 VAL A CA 1
ATOM 679 C C . VAL A 1 90 ? 21.355 -6.148 -36.378 1.00 59.34 90 VAL A C 1
ATOM 681 O O . VAL A 1 90 ? 21.631 -6.107 -37.574 1.00 59.34 90 VAL A O 1
ATOM 684 N N . MET A 1 91 ? 21.476 -5.058 -35.604 1.00 53.47 91 MET A N 1
ATOM 685 C CA . MET A 1 91 ? 21.906 -3.745 -36.121 1.00 53.47 91 MET A CA 1
ATOM 686 C C . MET A 1 91 ? 23.428 -3.507 -36.088 1.00 53.47 91 MET A C 1
ATOM 688 O O . MET A 1 91 ? 23.909 -2.602 -36.766 1.00 53.47 91 MET A O 1
ATOM 692 N N . VAL A 1 92 ? 24.216 -4.307 -35.357 1.00 55.72 92 VAL A N 1
ATOM 693 C CA . VAL A 1 92 ? 25.677 -4.089 -35.186 1.00 55.72 92 VAL A CA 1
ATOM 694 C C . VAL A 1 92 ? 26.508 -4.596 -36.388 1.00 55.72 92 VAL A C 1
ATOM 696 O O . VAL A 1 92 ? 27.735 -4.605 -36.356 1.00 55.72 92 VAL A O 1
ATOM 699 N N . GLY A 1 93 ? 25.869 -4.931 -37.513 1.00 50.50 93 GLY A N 1
ATOM 700 C CA . GLY A 1 93 ? 26.551 -5.232 -38.780 1.00 50.50 93 GLY A CA 1
ATOM 701 C C . GLY A 1 93 ? 27.296 -4.051 -39.430 1.00 50.50 93 GLY A C 1
ATOM 702 O O . GLY A 1 93 ? 27.932 -4.241 -40.462 1.00 50.50 93 GLY A O 1
ATOM 703 N N . GLY A 1 94 ? 27.257 -2.844 -38.855 1.00 56.56 94 GLY A N 1
ATOM 704 C CA . GLY A 1 94 ? 28.018 -1.683 -39.328 1.00 56.56 94 GLY A CA 1
ATOM 705 C C . GLY A 1 94 ? 28.581 -0.885 -38.157 1.00 56.56 94 GLY A C 1
ATOM 706 O O . GLY A 1 94 ? 27.845 -0.178 -37.472 1.00 56.56 94 GLY A O 1
ATOM 707 N N . GLY A 1 95 ? 2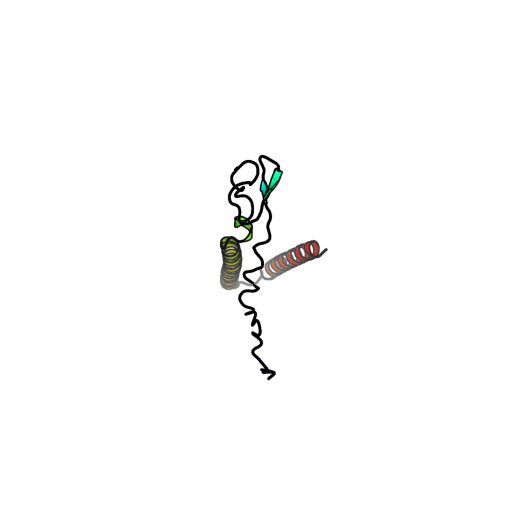9.882 -1.032 -37.896 1.00 58.84 95 GLY A N 1
ATOM 708 C CA . GLY A 1 95 ? 30.581 -0.373 -36.791 1.00 58.84 95 GLY A CA 1
ATOM 709 C C . GLY A 1 95 ? 30.423 1.153 -36.792 1.00 58.84 95 GLY A C 1
ATOM 710 O O . GLY A 1 95 ? 30.245 1.748 -37.849 1.00 58.84 95 GLY A O 1
ATOM 711 N N . VAL A 1 96 ? 30.518 1.743 -35.586 1.00 58.66 96 VAL A N 1
ATOM 712 C CA . VAL A 1 96 ? 30.670 3.181 -35.212 1.00 58.66 96 VAL A CA 1
ATOM 713 C C . VAL A 1 96 ? 29.674 3.672 -34.126 1.00 58.66 96 VAL A C 1
ATOM 715 O O . VAL A 1 96 ? 29.872 4.743 -33.564 1.00 58.66 96 VAL A O 1
ATOM 718 N N . TRP A 1 97 ? 28.701 2.870 -33.663 1.00 56.53 97 TRP A N 1
ATOM 719 C CA . TRP A 1 97 ? 27.718 3.310 -32.634 1.00 56.53 97 TRP A CA 1
ATOM 720 C C . TRP A 1 97 ? 27.862 2.704 -31.221 1.00 56.53 97 TRP A C 1
ATOM 722 O O . TRP A 1 97 ? 26.999 2.908 -30.368 1.00 56.53 97 TRP A O 1
ATOM 732 N N . LEU A 1 98 ? 28.953 1.992 -30.918 1.00 61.03 98 LEU A N 1
ATOM 733 C CA . LEU A 1 98 ? 29.135 1.331 -29.609 1.00 61.03 98 LEU A CA 1
ATOM 734 C C . LEU A 1 98 ? 29.264 2.312 -28.428 1.00 61.03 98 LEU A C 1
ATOM 736 O O . LEU A 1 98 ? 28.846 2.004 -27.313 1.00 61.03 98 LEU A O 1
ATOM 740 N N . VAL A 1 99 ? 29.804 3.507 -28.668 1.00 69.88 99 VAL A N 1
ATOM 741 C CA . VAL A 1 99 ? 30.079 4.500 -27.617 1.00 69.88 99 VAL A CA 1
ATOM 742 C C . VAL A 1 99 ? 28.801 5.088 -26.991 1.00 69.88 99 VAL A C 1
ATOM 744 O O . VAL A 1 99 ? 28.672 5.023 -25.766 1.00 69.88 99 VAL A O 1
ATOM 747 N N . PRO A 1 100 ? 27.821 5.616 -27.756 1.00 76.44 100 PRO A N 1
ATOM 748 C CA . PRO A 1 100 ? 26.622 6.210 -27.158 1.00 76.44 100 PRO A CA 1
ATOM 749 C C . PRO A 1 100 ? 25.749 5.197 -26.407 1.00 76.44 100 PRO A C 1
ATOM 751 O O . PRO A 1 100 ? 25.128 5.546 -25.405 1.00 76.44 100 PRO A O 1
ATOM 754 N N . ALA A 1 101 ? 25.732 3.935 -26.833 1.00 74.75 101 ALA A N 1
ATOM 755 C CA . ALA A 1 101 ? 24.945 2.900 -26.171 1.00 74.75 101 ALA A CA 1
ATOM 756 C C . ALA A 1 101 ? 25.556 2.435 -24.848 1.00 74.75 101 ALA A C 1
ATOM 758 O O . ALA A 1 101 ? 24.841 2.301 -23.855 1.00 74.75 101 ALA A O 1
ATOM 759 N N . ALA A 1 102 ? 26.880 2.255 -24.810 1.00 80.56 102 ALA A N 1
ATOM 760 C CA . ALA A 1 102 ? 27.589 1.972 -23.569 1.00 80.56 102 ALA A CA 1
ATOM 761 C C . ALA A 1 102 ? 27.409 3.119 -22.561 1.00 80.56 102 ALA A C 1
ATOM 763 O O . ALA A 1 102 ? 27.157 2.882 -21.381 1.00 80.56 102 ALA A O 1
ATOM 764 N N . MET A 1 103 ? 27.458 4.367 -23.035 1.00 87.56 103 MET A N 1
ATOM 765 C CA . MET A 1 103 ? 27.262 5.550 -22.200 1.00 87.56 103 MET A CA 1
ATOM 766 C C . MET A 1 103 ? 25.828 5.645 -21.653 1.00 87.56 103 MET A C 1
ATOM 768 O O . MET A 1 103 ? 25.647 5.906 -20.464 1.00 87.56 103 MET A O 1
ATOM 772 N N . LEU A 1 104 ? 24.809 5.358 -22.472 1.00 88.19 104 LEU A N 1
ATOM 773 C CA . LEU A 1 104 ? 23.415 5.317 -22.018 1.00 88.19 104 LEU A CA 1
ATOM 774 C C . LEU A 1 104 ? 23.187 4.203 -20.984 1.00 88.19 104 LEU A C 1
ATOM 776 O O . LEU A 1 104 ? 22.535 4.435 -19.966 1.00 88.19 104 LEU A O 1
ATOM 780 N N . TRP A 1 105 ? 23.773 3.020 -21.193 1.00 89.50 105 TRP A N 1
ATOM 781 C CA . TRP A 1 105 ? 23.692 1.917 -20.234 1.00 89.50 105 TRP A CA 1
ATOM 782 C C . TRP A 1 105 ? 24.333 2.287 -18.889 1.00 89.50 105 TRP A C 1
ATOM 784 O O . TRP A 1 105 ? 23.693 2.153 -17.845 1.00 89.50 105 TRP A O 1
ATOM 794 N N . LEU A 1 106 ? 25.543 2.856 -18.899 1.00 92.81 106 LEU A N 1
ATOM 795 C CA . LEU A 1 106 ? 26.219 3.311 -17.679 1.00 92.81 106 LEU A CA 1
ATOM 796 C C . LEU A 1 106 ? 25.405 4.365 -16.913 1.00 92.81 106 LEU A C 1
ATOM 798 O O . LEU A 1 106 ? 25.316 4.290 -15.687 1.00 92.81 106 LEU A O 1
ATOM 802 N N . LEU A 1 107 ? 24.754 5.303 -17.612 1.00 94.81 107 LEU A N 1
ATOM 803 C CA . LEU A 1 107 ? 23.878 6.299 -16.982 1.00 94.81 107 LEU A CA 1
ATOM 804 C C . LEU A 1 107 ? 22.669 5.655 -16.291 1.00 94.81 107 LEU A C 1
ATOM 806 O O . LEU A 1 107 ? 22.325 6.042 -15.173 1.00 94.81 107 LEU A O 1
ATOM 810 N N . THR A 1 108 ? 22.044 4.649 -16.911 1.00 93.94 108 THR A N 1
ATOM 811 C CA . THR A 1 108 ? 20.911 3.942 -16.288 1.00 93.94 108 THR A CA 1
ATOM 812 C C . THR A 1 108 ? 21.321 3.182 -15.026 1.00 93.94 108 THR A C 1
ATOM 814 O O . THR A 1 108 ? 20.628 3.267 -14.010 1.00 93.94 108 THR A O 1
ATOM 817 N N . VAL A 1 109 ? 22.477 2.508 -15.049 1.00 95.19 109 VAL A N 1
ATOM 818 C CA . VAL A 1 109 ? 23.028 1.810 -13.877 1.00 95.19 109 VAL A CA 1
ATOM 819 C C . VAL A 1 109 ? 23.350 2.805 -12.759 1.00 95.19 109 VAL A C 1
ATOM 821 O O . VAL A 1 109 ? 22.964 2.583 -11.610 1.00 95.19 109 VAL A O 1
ATOM 824 N N . ALA A 1 110 ? 23.986 3.934 -13.086 1.00 96.25 110 ALA A N 1
ATOM 825 C CA . ALA A 1 110 ? 24.333 4.968 -12.114 1.00 96.25 110 ALA A CA 1
ATOM 826 C C . ALA A 1 110 ? 23.093 5.564 -11.421 1.00 96.25 110 ALA A C 1
ATOM 828 O O . ALA A 1 110 ? 23.062 5.663 -10.194 1.00 96.25 110 ALA A O 1
ATOM 829 N N . LEU A 1 111 ? 22.041 5.901 -12.177 1.00 96.88 111 LEU A N 1
ATOM 830 C CA . LEU A 1 111 ? 20.783 6.404 -11.612 1.00 96.88 111 LEU A CA 1
ATOM 831 C C . LEU A 1 111 ? 20.105 5.374 -10.698 1.00 96.88 111 LEU A C 1
ATOM 833 O O . LEU A 1 111 ? 19.612 5.734 -9.628 1.00 96.88 111 LEU A O 1
ATOM 837 N N . GLY A 1 112 ? 20.120 4.094 -11.082 1.00 95.69 112 GLY A N 1
ATOM 838 C CA . GLY A 1 112 ? 19.593 3.008 -10.253 1.00 95.69 112 GLY A CA 1
ATOM 839 C C . GLY A 1 112 ? 20.300 2.903 -8.898 1.00 95.69 112 GLY A C 1
ATOM 840 O O . GLY A 1 112 ? 19.636 2.812 -7.863 1.00 95.69 112 GLY A O 1
ATOM 841 N N . LEU A 1 113 ? 21.635 2.988 -8.890 1.00 96.25 113 LEU A N 1
ATOM 842 C CA . LEU A 1 113 ? 22.435 2.977 -7.661 1.00 96.25 113 LEU A CA 1
ATOM 843 C C . LEU A 1 113 ? 22.148 4.193 -6.770 1.00 96.25 113 LEU A C 1
ATOM 845 O O . LEU A 1 113 ? 22.015 4.036 -5.557 1.00 96.25 113 LEU A O 1
ATOM 849 N N . ILE A 1 114 ? 21.991 5.387 -7.355 1.00 95.69 114 ILE A N 1
ATOM 850 C CA . ILE A 1 114 ? 21.641 6.604 -6.603 1.00 95.69 114 ILE A CA 1
ATOM 851 C C . ILE A 1 114 ? 20.290 6.429 -5.904 1.00 95.69 114 ILE A C 1
ATOM 853 O O . ILE A 1 114 ? 20.186 6.676 -4.705 1.00 95.69 114 ILE A O 1
ATOM 857 N N . VAL A 1 115 ? 19.257 5.961 -6.611 1.00 96.25 115 VAL A N 1
ATOM 858 C CA . VAL A 1 115 ? 17.925 5.741 -6.018 1.00 96.25 115 VAL A CA 1
ATOM 859 C C . VAL A 1 115 ? 17.970 4.684 -4.911 1.00 96.25 115 VAL A C 1
ATOM 861 O O . VAL A 1 115 ? 17.331 4.859 -3.873 1.00 96.25 115 VAL A O 1
ATOM 864 N N . ALA A 1 116 ? 18.728 3.601 -5.105 1.00 92.56 116 ALA A N 1
ATOM 865 C CA . ALA A 1 116 ? 18.906 2.571 -4.084 1.00 92.56 116 ALA A CA 1
ATOM 866 C C . ALA A 1 116 ? 19.578 3.133 -2.821 1.00 92.56 116 ALA A C 1
ATOM 868 O O . ALA A 1 116 ? 19.120 2.866 -1.712 1.00 92.56 116 ALA A O 1
ATOM 869 N N . TRP A 1 117 ? 20.608 3.964 -2.987 1.00 94.75 117 TRP A N 1
ATOM 870 C CA . TRP A 1 117 ? 21.307 4.612 -1.880 1.00 94.75 117 TRP A CA 1
ATOM 871 C C . TRP A 1 117 ? 20.421 5.602 -1.116 1.00 94.75 117 TRP A C 1
ATOM 873 O O . TRP A 1 117 ? 20.410 5.586 0.111 1.00 94.75 117 TRP A O 1
ATOM 883 N N . GLN A 1 118 ? 19.622 6.410 -1.822 1.00 94.19 118 GLN A N 1
ATOM 884 C CA . GLN A 1 118 ? 18.671 7.344 -1.202 1.00 94.19 118 GLN A CA 1
ATOM 885 C C . GLN A 1 118 ? 17.612 6.629 -0.350 1.00 94.19 118 GLN A C 1
ATOM 887 O O . GLN A 1 118 ? 17.120 7.205 0.608 1.00 94.19 118 GLN A O 1
ATOM 892 N N . ARG A 1 119 ? 17.256 5.381 -0.685 1.00 91.00 119 ARG A N 1
ATOM 893 C CA . ARG A 1 119 ? 16.328 4.562 0.116 1.00 91.00 119 ARG A CA 1
ATOM 894 C C . ARG A 1 119 ? 16.978 3.881 1.320 1.00 91.00 119 ARG A C 1
ATOM 896 O O . ARG A 1 119 ? 16.250 3.403 2.183 1.00 91.00 119 ARG A O 1
ATOM 903 N N . ALA A 1 120 ? 18.302 3.748 1.327 1.00 88.25 120 ALA A N 1
ATOM 904 C CA . ALA A 1 120 ? 19.045 3.075 2.391 1.00 88.25 120 ALA A CA 1
ATOM 905 C C . ALA A 1 120 ? 19.474 4.026 3.524 1.00 88.25 120 ALA A C 1
ATOM 907 O O . ALA A 1 120 ? 19.893 3.547 4.577 1.00 88.25 120 ALA A O 1
ATOM 908 N N . ARG A 1 121 ? 19.400 5.343 3.300 1.00 82.75 121 ARG A N 1
ATOM 909 C CA . ARG A 1 121 ? 19.536 6.380 4.331 1.00 82.75 121 ARG A CA 1
ATOM 910 C C . ARG A 1 121 ? 18.190 6.693 4.968 1.00 82.75 121 ARG A C 1
ATOM 912 O O . ARG A 1 121 ? 18.213 7.017 6.173 1.00 82.75 121 ARG A O 1
#